Protein AF-A0A2X4WTD2-F1 (afdb_monomer)

InterPro domains:
  IPR024217 Protein of unknown function DUF3813 [PF12758] (1-65)

Solvent-accessible surface area (back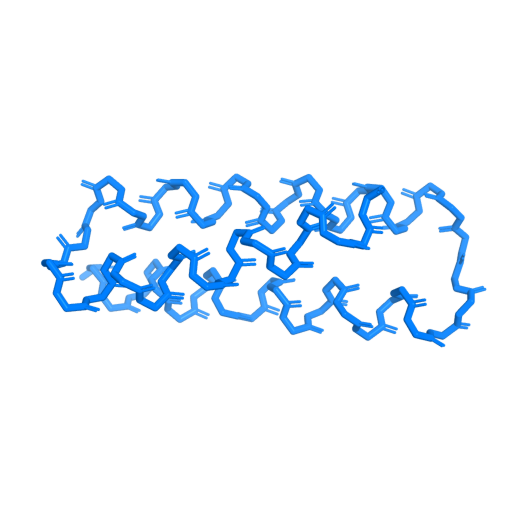bone atoms only — not comparable to full-atom values): 3495 Å² total; per-residue (Å²): 110,55,67,54,37,48,53,50,18,50,52,32,46,54,50,28,52,50,40,60,68,68,74,50,58,70,68,58,36,53,51,33,42,52,53,18,53,53,33,32,53,58,21,44,79,55,48,52,76,73,52,32,55,57,38,50,53,50,50,57,52,50,63,72,74,105

pLDDT: mean 91.98, std 7.02, range [59.5, 97.06]

Secondary structure (DSSP, 8-state):
-HHHHHHHHHHHHHHHHHHHHTT--HHHHHHHHHHHHHHHHHHHHTS-HHHHHHHHHHHHHHHTT-

Foldseek 3Di:
DLVVLLVVLVVLLVVLVVCLVVPHDPVVNVVSLVSSLVSLVVSLVSYDPVSVVVSVVSNVSSVVSD

Sequence (66 aa):
MRDRLFEEARRFVEQAQLIASENSDPHDQAKALDIAKNAVSSAFANSTFAQQRQLQEFQHTLDRLS

Nearest PDB structures (foldseek):
  8g9j-assembly1_A  TM=6.930E-01  e=8.860E-01  synthetic construct
  8g9k-assembly1_A  TM=6.678E-01  e=1.200E+00  synthetic construct
  6egc-assembly1_A  TM=6.572E-01  e=6.991E+00  synthetic construct

Mean predicted aligned error: 3.16 Å

Organism: Lederbergia lenta (NCBI:txid1467)

Radius of gyration: 11.48 Å; Cα contacts (8 Å, |Δi|>4): 59; chains: 1; bounding box: 27×14×33 Å

Structure (mmCIF, N/CA/C/O backbone):
data_AF-A0A2X4WTD2-F1
#
_entry.id   AF-A0A2X4WTD2-F1
#
loop_
_atom_site.group_PDB
_atom_site.id
_atom_site.type_symbol
_atom_site.label_atom_id
_atom_site.label_alt_id
_atom_site.label_comp_id
_atom_site.label_asym_id
_atom_site.label_entity_id
_atom_site.label_seq_id
_atom_site.pdbx_PDB_ins_code
_atom_site.Cartn_x
_atom_site.Cartn_y
_atom_site.Cartn_z
_atom_site.occupancy
_atom_site.B_iso_or_equiv
_atom_site.auth_seq_id
_atom_site.auth_comp_id
_atom_site.auth_asym_id
_atom_site.auth_atom_id
_atom_site.pdbx_PDB_model_num
ATOM 1 N N . MET A 1 1 ? 0.173 0.935 17.760 1.00 59.50 1 MET A N 1
ATOM 2 C CA . MET A 1 1 ? 0.773 0.152 16.648 1.00 59.50 1 MET A CA 1
ATOM 3 C C . MET A 1 1 ? -0.095 0.149 15.392 1.00 59.50 1 MET A C 1
ATOM 5 O O . MET A 1 1 ? 0.482 0.182 14.318 1.00 59.50 1 MET A O 1
ATOM 9 N N . ARG A 1 2 ? -1.434 0.163 15.500 1.00 63.56 2 ARG A N 1
ATOM 10 C CA . ARG A 1 2 ? -2.355 0.240 14.346 1.00 63.56 2 ARG A CA 1
ATOM 11 C C . ARG A 1 2 ? -2.088 1.435 13.428 1.00 63.56 2 ARG A C 1
ATOM 13 O O . ARG A 1 2 ? -2.029 1.259 12.220 1.00 63.56 2 ARG A O 1
ATOM 20 N N . ASP A 1 3 ? -1.810 2.600 14.008 1.00 78.50 3 ASP A N 1
ATOM 21 C CA . ASP A 1 3 ? -1.523 3.806 13.220 1.00 78.50 3 ASP A CA 1
ATOM 22 C C . ASP A 1 3 ? -0.188 3.708 12.471 1.00 78.50 3 ASP A C 1
ATOM 24 O O . ASP A 1 3 ? -0.081 4.179 11.345 1.00 78.50 3 ASP A O 1
ATOM 28 N N . ARG A 1 4 ? 0.801 2.993 13.032 1.00 89.00 4 ARG A N 1
ATOM 29 C CA . ARG A 1 4 ? 2.094 2.776 12.363 1.00 89.00 4 ARG A CA 1
ATOM 30 C C . ARG A 1 4 ? 1.961 1.925 11.104 1.00 89.00 4 ARG A C 1
ATOM 32 O O . ARG A 1 4 ? 2.518 2.306 10.087 1.00 89.00 4 ARG A O 1
ATOM 39 N N . LEU A 1 5 ? 1.212 0.820 11.158 1.00 93.12 5 LEU A N 1
ATOM 40 C CA . LEU A 1 5 ? 1.020 -0.046 9.985 1.00 93.12 5 LEU A CA 1
ATOM 41 C C . LEU A 1 5 ? 0.285 0.686 8.859 1.00 93.12 5 LEU A C 1
ATOM 43 O O . LEU A 1 5 ? 0.617 0.515 7.691 1.00 93.12 5 LEU A O 1
ATOM 47 N N . PHE A 1 6 ? -0.698 1.519 9.208 1.00 93.19 6 PHE A N 1
ATOM 48 C CA . PHE A 1 6 ? -1.419 2.326 8.231 1.00 93.19 6 PHE A CA 1
ATOM 49 C C . PHE A 1 6 ? -0.512 3.375 7.567 1.00 93.19 6 PHE A C 1
ATOM 51 O O . PHE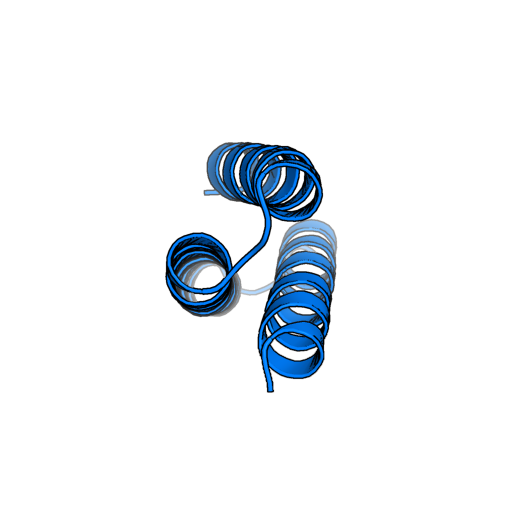 A 1 6 ? -0.504 3.496 6.343 1.00 93.19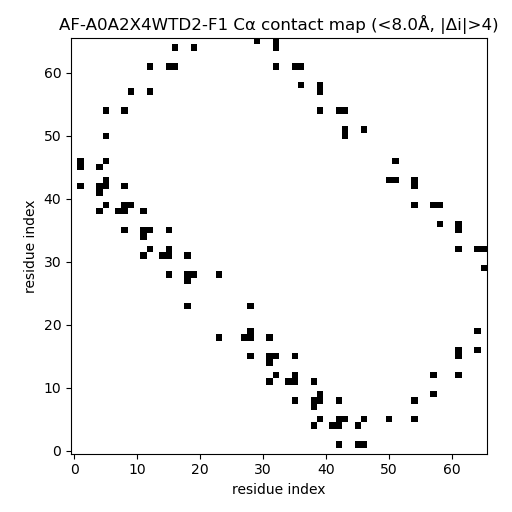 6 PH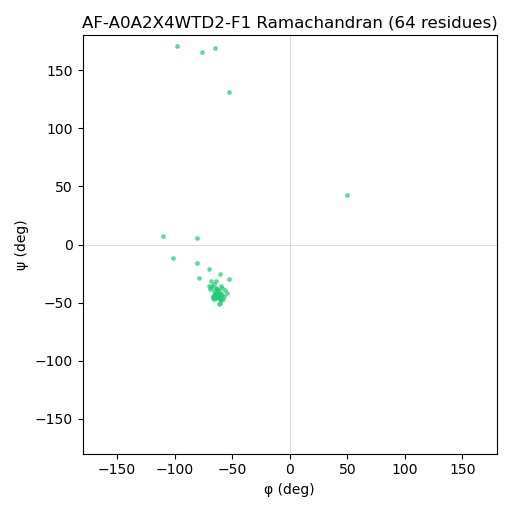E A O 1
ATOM 58 N N . GLU A 1 7 ? 0.280 4.107 8.356 1.00 94.00 7 GLU A N 1
ATOM 59 C CA . GLU A 1 7 ? 1.252 5.067 7.819 1.00 94.00 7 GLU A CA 1
ATOM 60 C C . GLU A 1 7 ? 2.323 4.392 6.957 1.00 94.00 7 GLU A C 1
ATOM 62 O O . GLU A 1 7 ? 2.713 4.922 5.919 1.00 94.00 7 GLU A O 1
ATOM 67 N N . GLU A 1 8 ? 2.784 3.214 7.364 1.00 95.19 8 GLU A N 1
ATOM 68 C CA . GLU A 1 8 ? 3.782 2.438 6.638 1.00 95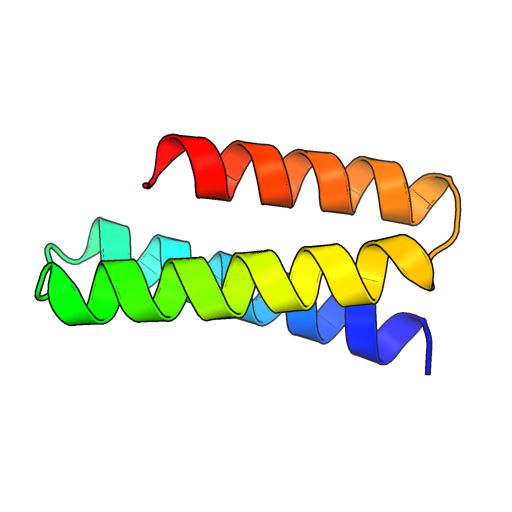.19 8 GLU A CA 1
ATOM 69 C C . GLU A 1 8 ? 3.235 1.932 5.296 1.00 95.19 8 GLU A C 1
ATOM 71 O O . GLU A 1 8 ? 3.861 2.148 4.258 1.00 95.19 8 GLU A O 1
ATOM 76 N N . ALA A 1 9 ? 2.019 1.375 5.285 1.00 95.94 9 ALA A N 1
ATOM 77 C CA . ALA A 1 9 ? 1.329 0.991 4.056 1.00 95.94 9 ALA A CA 1
ATOM 78 C C . ALA A 1 9 ? 1.172 2.178 3.097 1.00 95.94 9 ALA A C 1
ATOM 80 O O . ALA A 1 9 ? 1.463 2.056 1.908 1.00 95.94 9 ALA A O 1
ATOM 81 N N . ARG A 1 10 ? 0.780 3.348 3.617 1.00 95.38 10 ARG A N 1
ATOM 82 C CA . ARG A 1 10 ? 0.674 4.574 2.820 1.00 95.38 10 ARG A CA 1
ATOM 83 C C . ARG A 1 10 ? 2.013 4.962 2.185 1.00 95.38 10 ARG A C 1
ATOM 85 O O . ARG A 1 10 ? 2.047 5.235 0.989 1.00 95.38 10 ARG A O 1
ATOM 92 N N . ARG A 1 11 ? 3.107 4.961 2.953 1.00 96.69 11 ARG A N 1
ATOM 93 C CA . ARG A 1 11 ? 4.446 5.311 2.441 1.00 96.69 11 ARG A CA 1
ATOM 94 C C . ARG A 1 11 ? 4.890 4.379 1.320 1.00 96.69 11 ARG A C 1
ATOM 96 O O . ARG A 1 11 ? 5.400 4.850 0.309 1.00 96.69 11 ARG A O 1
ATOM 103 N N . PHE A 1 12 ? 4.675 3.073 1.472 1.00 97.06 12 PHE A N 1
ATOM 104 C CA . PHE A 1 12 ? 5.040 2.116 0.429 1.00 97.06 12 PHE A CA 1
ATOM 105 C C . PHE A 1 12 ? 4.193 2.272 -0.835 1.00 97.06 12 PHE A C 1
ATOM 107 O O . PHE A 1 12 ? 4.716 2.144 -1.937 1.00 97.06 12 PHE A O 1
ATOM 114 N N . VAL A 1 13 ? 2.909 2.605 -0.695 1.00 96.50 13 VAL A N 1
ATOM 115 C CA . VAL A 1 13 ? 2.029 2.895 -1.836 1.00 96.50 13 VAL A CA 1
ATOM 116 C C . VAL A 1 13 ? 2.485 4.147 -2.586 1.00 96.50 13 VAL A C 1
ATOM 118 O O . VAL A 1 13 ? 2.562 4.125 -3.813 1.00 96.50 13 VAL A O 1
ATOM 121 N N . GLU A 1 14 ? 2.823 5.218 -1.864 1.00 95.75 14 GLU A N 1
ATOM 122 C CA . GLU A 1 14 ? 3.381 6.443 -2.452 1.00 95.75 14 GLU A CA 1
ATOM 123 C C . GLU A 1 14 ? 4.709 6.148 -3.174 1.00 95.75 14 GLU A C 1
ATOM 125 O O . GLU A 1 14 ? 4.911 6.580 -4.307 1.00 95.75 14 GLU A O 1
ATOM 130 N N . GLN A 1 15 ? 5.583 5.336 -2.575 1.00 95.12 15 GLN A N 1
ATOM 131 C CA . GLN A 1 15 ? 6.851 4.941 -3.189 1.00 95.12 15 GLN A CA 1
ATOM 132 C C . GLN A 1 15 ? 6.661 4.093 -4.455 1.00 95.12 15 GLN A C 1
ATOM 134 O O . GLN A 1 15 ? 7.321 4.345 -5.460 1.00 95.12 15 GLN A O 1
ATOM 139 N N . ALA A 1 16 ? 5.736 3.131 -4.441 1.00 95.25 16 ALA A N 1
ATOM 140 C CA . ALA A 1 16 ? 5.423 2.325 -5.618 1.00 95.25 16 ALA A CA 1
ATOM 141 C C . ALA A 1 16 ? 4.861 3.180 -6.770 1.00 95.25 16 ALA A C 1
ATOM 143 O O . ALA A 1 16 ? 5.221 2.961 -7.925 1.00 95.25 16 ALA A O 1
ATOM 144 N N . GLN A 1 17 ? 4.034 4.188 -6.466 1.00 94.12 17 GLN A N 1
ATOM 145 C CA . GLN A 1 17 ? 3.535 5.146 -7.462 1.00 94.12 17 GLN A CA 1
ATOM 146 C C . GLN A 1 17 ? 4.651 5.992 -8.076 1.00 94.12 17 GLN A C 1
ATOM 148 O O . GLN A 1 17 ? 4.659 6.196 -9.290 1.00 94.12 17 GLN A O 1
ATOM 153 N N . LEU A 1 18 ? 5.589 6.472 -7.256 1.00 94.06 18 LEU A N 1
ATOM 154 C CA . LEU A 1 18 ? 6.735 7.250 -7.730 1.00 94.06 18 LEU A CA 1
ATOM 155 C C . LEU A 1 18 ? 7.601 6.419 -8.682 1.00 94.06 18 LEU A C 1
ATOM 157 O O . LEU A 1 18 ? 7.815 6.828 -9.819 1.00 94.06 18 LEU A O 1
ATOM 161 N N . ILE A 1 19 ? 7.990 5.212 -8.267 1.00 92.50 19 ILE A N 1
ATOM 162 C CA . ILE A 1 19 ? 8.822 4.303 -9.070 1.00 92.50 19 ILE A CA 1
ATOM 163 C C . ILE A 1 19 ? 8.140 3.959 -10.403 1.00 92.50 19 ILE A C 1
ATOM 165 O O . ILE A 1 19 ? 8.784 4.015 -11.453 1.00 92.50 19 ILE A O 1
ATOM 169 N N . ALA A 1 20 ? 6.834 3.665 -10.376 1.00 88.50 20 ALA A N 1
ATOM 170 C CA . ALA A 1 20 ? 6.050 3.393 -11.581 1.00 88.50 20 ALA A CA 1
ATOM 171 C C . ALA A 1 20 ? 5.946 4.614 -12.516 1.00 88.50 20 ALA A C 1
ATOM 173 O O . ALA A 1 20 ? 5.879 4.457 -13.733 1.00 88.50 20 ALA A O 1
ATOM 174 N N . SER A 1 21 ? 5.953 5.832 -11.966 1.00 87.88 21 SER A N 1
ATOM 175 C CA . SER A 1 21 ? 5.880 7.075 -12.747 1.00 87.88 21 SER A CA 1
ATOM 176 C C . SER A 1 21 ? 7.221 7.466 -13.375 1.00 87.88 21 SER A C 1
ATOM 178 O O . SER A 1 21 ? 7.246 8.098 -14.429 1.00 87.88 21 SER A O 1
ATOM 180 N N . GLU A 1 22 ? 8.343 7.087 -12.760 1.00 89.38 22 GLU A N 1
ATOM 181 C CA . GLU A 1 22 ? 9.694 7.455 -13.206 1.00 89.38 22 GLU A CA 1
ATOM 182 C C . GLU A 1 22 ? 10.234 6.592 -14.368 1.00 89.38 22 GLU A C 1
ATOM 184 O O . GLU A 1 22 ? 11.376 6.778 -14.778 1.00 89.38 22 GLU A O 1
ATOM 189 N N . ASN A 1 23 ? 9.427 5.687 -14.949 1.00 75.50 23 ASN A N 1
ATOM 190 C CA . ASN A 1 23 ? 9.884 4.659 -15.907 1.00 75.50 23 ASN A CA 1
ATOM 191 C C . ASN A 1 23 ? 11.102 3.884 -15.368 1.00 75.50 23 ASN A C 1
ATOM 193 O O . ASN A 1 23 ? 12.077 3.648 -16.086 1.00 75.50 23 ASN A O 1
ATOM 197 N N . SER A 1 24 ? 11.050 3.537 -14.079 1.00 79.00 24 SER 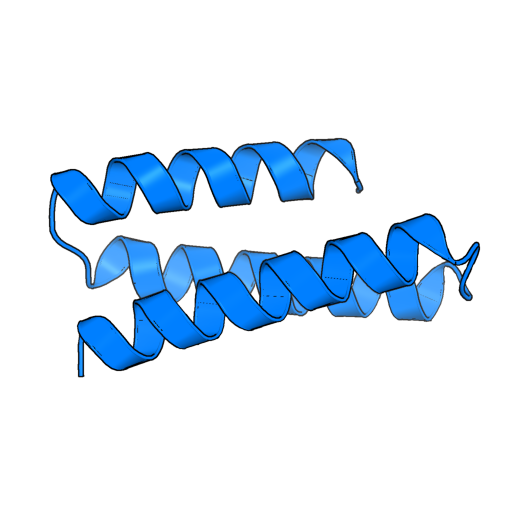A N 1
ATOM 198 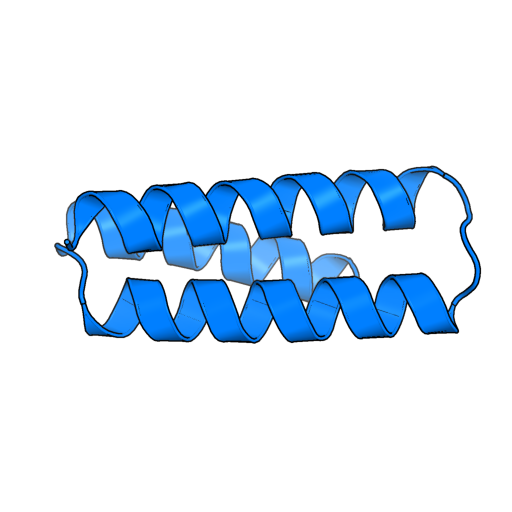C CA . SER A 1 24 ? 12.101 2.769 -13.408 1.00 79.00 24 SER A CA 1
ATOM 199 C C . SER A 1 24 ? 12.211 1.354 -13.981 1.00 79.00 24 SER A C 1
ATOM 201 O O . SER A 1 24 ? 11.338 0.901 -14.724 1.00 79.00 24 SER A O 1
ATOM 203 N N . ASP A 1 25 ? 13.278 0.636 -13.616 1.00 89.62 25 ASP A N 1
ATOM 204 C CA . ASP A 1 25 ? 13.448 -0.760 -14.016 1.00 89.62 25 ASP A CA 1
ATOM 205 C C . ASP A 1 25 ? 12.193 -1.583 -13.636 1.00 89.62 25 ASP A C 1
ATOM 207 O O . ASP A 1 25 ? 11.730 -1.499 -12.490 1.00 89.62 25 ASP A O 1
ATOM 211 N N . PRO A 1 26 ? 11.627 -2.385 -14.559 1.00 88.00 26 PRO A N 1
ATOM 212 C CA . PRO A 1 26 ? 10.460 -3.220 -14.280 1.00 88.00 26 PRO A CA 1
ATOM 213 C C . PRO A 1 26 ? 10.630 -4.122 -13.050 1.00 88.00 26 PRO A C 1
ATOM 215 O O . PRO A 1 26 ? 9.654 -4.428 -12.363 1.00 88.00 26 PRO A O 1
ATOM 218 N N . HIS A 1 27 ? 11.862 -4.542 -12.746 1.00 90.50 27 HIS A N 1
ATOM 219 C CA . HIS A 1 27 ? 12.175 -5.318 -11.552 1.00 90.50 27 HIS A CA 1
ATOM 220 C C . HIS A 1 27 ? 11.970 -4.512 -10.263 1.00 90.50 27 HIS A C 1
ATOM 222 O O . HIS A 1 27 ? 11.366 -5.010 -9.309 1.00 90.50 27 HIS A O 1
ATOM 228 N N . ASP A 1 28 ? 12.426 -3.259 -10.241 1.00 91.44 28 ASP A N 1
ATOM 229 C CA . ASP A 1 28 ? 12.273 -2.369 -9.089 1.00 91.44 28 ASP A CA 1
ATOM 230 C C . ASP A 1 28 ? 10.809 -1.974 -8.884 1.00 91.44 28 ASP A C 1
ATOM 232 O O . ASP A 1 28 ? 10.327 -1.957 -7.748 1.00 91.44 28 ASP A O 1
ATOM 236 N N . GLN A 1 29 ? 10.069 -1.754 -9.976 1.00 92.25 29 GLN A N 1
ATOM 237 C CA . GLN A 1 29 ? 8.625 -1.537 -9.922 1.00 92.25 29 GLN A CA 1
ATOM 238 C C . GLN A 1 29 ? 7.901 -2.750 -9.325 1.00 92.25 29 GLN A C 1
ATOM 240 O O . GLN A 1 29 ? 7.133 -2.598 -8.374 1.00 92.25 29 GLN A O 1
ATOM 245 N N . ALA A 1 30 ? 8.169 -3.960 -9.826 1.00 92.88 30 ALA A N 1
ATOM 246 C CA . ALA A 1 30 ? 7.540 -5.180 -9.322 1.00 92.88 30 ALA A CA 1
ATOM 247 C C . ALA A 1 30 ? 7.837 -5.405 -7.830 1.00 92.88 30 ALA A C 1
ATOM 249 O O . ALA A 1 30 ? 6.938 -5.732 -7.053 1.00 92.88 30 ALA A O 1
ATOM 250 N N . LYS A 1 31 ? 9.082 -5.162 -7.406 1.00 95.00 31 LYS A N 1
ATOM 251 C CA . LYS A 1 31 ? 9.491 -5.264 -6.003 1.00 95.00 31 LYS A CA 1
ATOM 252 C C . LYS A 1 31 ? 8.788 -4.231 -5.119 1.00 95.00 31 LYS A C 1
ATOM 254 O O . LYS A 1 31 ? 8.320 -4.577 -4.036 1.00 95.00 31 LYS A O 1
ATOM 259 N N . ALA A 1 32 ? 8.696 -2.979 -5.565 1.00 95.19 32 ALA A N 1
ATOM 260 C CA . ALA A 1 32 ? 8.006 -1.925 -4.825 1.00 95.19 32 ALA A CA 1
ATOM 261 C C . ALA A 1 32 ? 6.507 -2.222 -4.671 1.00 95.19 32 ALA A C 1
ATOM 263 O O . ALA A 1 32 ? 5.948 -2.039 -3.588 1.00 95.19 32 ALA A O 1
ATOM 264 N N . LEU A 1 33 ? 5.872 -2.741 -5.726 1.00 95.62 33 LEU A N 1
ATOM 265 C CA . LEU A 1 33 ? 4.474 -3.163 -5.692 1.00 95.62 33 LEU A CA 1
ATOM 266 C C . LEU A 1 33 ? 4.251 -4.316 -4.713 1.00 95.62 33 LEU A C 1
ATOM 268 O O . LEU A 1 33 ? 3.310 -4.253 -3.926 1.00 95.62 33 LEU A O 1
ATOM 272 N N . ASP A 1 34 ? 5.110 -5.337 -4.712 1.00 96.38 34 ASP A N 1
ATOM 273 C CA . ASP A 1 34 ? 4.975 -6.477 -3.798 1.00 96.38 34 ASP A CA 1
ATOM 274 C C . ASP A 1 34 ? 5.101 -6.053 -2.324 1.00 96.38 34 ASP A C 1
ATOM 276 O O . ASP A 1 34 ? 4.269 -6.413 -1.486 1.00 96.38 34 ASP A O 1
ATOM 280 N N . ILE A 1 35 ? 6.078 -5.194 -2.009 1.00 96.50 35 ILE A N 1
ATOM 281 C CA . ILE A 1 35 ? 6.241 -4.629 -0.662 1.00 96.50 35 ILE A CA 1
ATOM 282 C C . ILE A 1 35 ? 4.991 -3.835 -0.258 1.00 96.50 35 ILE A C 1
ATOM 284 O O . ILE A 1 35 ? 4.458 -4.033 0.837 1.00 96.50 35 ILE A O 1
ATOM 288 N N . ALA A 1 36 ? 4.488 -2.972 -1.144 1.00 96.94 36 ALA A N 1
ATOM 289 C CA . ALA A 1 36 ? 3.310 -2.160 -0.868 1.00 96.94 36 ALA A CA 1
ATOM 290 C C . ALA A 1 36 ? 2.049 -3.017 -0.652 1.00 96.94 36 ALA A C 1
ATOM 292 O O . ALA A 1 36 ? 1.317 -2.780 0.311 1.00 96.94 36 ALA A O 1
ATOM 293 N N . LYS A 1 37 ? 1.817 -4.054 -1.472 1.00 96.69 37 LYS A N 1
ATOM 294 C CA . LYS A 1 37 ? 0.671 -4.975 -1.325 1.00 96.69 37 LYS A CA 1
ATOM 295 C C . LYS A 1 37 ? 0.730 -5.745 -0.001 1.00 96.69 37 LYS A C 1
ATOM 297 O O . LYS A 1 37 ? -0.283 -5.869 0.697 1.00 96.69 37 LYS A O 1
ATOM 302 N N . ASN A 1 38 ? 1.918 -6.204 0.393 1.00 96.75 38 ASN A N 1
ATOM 303 C CA . ASN A 1 38 ? 2.129 -6.879 1.675 1.00 96.75 38 ASN A CA 1
ATOM 304 C C . ASN A 1 38 ? 1.880 -5.947 2.872 1.00 96.75 38 ASN A C 1
ATOM 306 O O . ASN A 1 38 ? 1.212 -6.335 3.840 1.00 96.75 38 ASN A O 1
ATOM 310 N N . ALA A 1 39 ? 2.361 -4.703 2.804 1.00 96.50 39 ALA A N 1
ATOM 311 C CA . ALA A 1 39 ? 2.139 -3.709 3.850 1.00 96.50 39 ALA A CA 1
ATOM 312 C C . ALA A 1 39 ? 0.655 -3.330 3.980 1.00 96.50 39 ALA A C 1
ATOM 314 O O . ALA A 1 39 ? 0.126 -3.303 5.093 1.00 96.50 39 ALA A O 1
ATOM 315 N N . VAL A 1 40 ? -0.043 -3.118 2.858 1.00 96.25 40 VAL A N 1
ATOM 316 C CA . VAL A 1 40 ? -1.488 -2.840 2.833 1.00 96.25 40 VAL A CA 1
ATOM 317 C C . VAL A 1 40 ? -2.278 -4.002 3.434 1.00 96.25 40 VAL A C 1
ATOM 319 O O . VAL A 1 40 ? -3.127 -3.772 4.295 1.00 96.25 40 VAL A O 1
ATOM 322 N N . SER A 1 41 ? -1.960 -5.245 3.066 1.00 95.50 41 SER A N 1
ATOM 323 C CA . SER A 1 41 ? -2.619 -6.440 3.617 1.00 95.50 41 SER A CA 1
ATOM 324 C C . SER A 1 41 ? -2.403 -6.574 5.131 1.00 95.50 41 SER A C 1
ATOM 326 O O . SER A 1 41 ? -3.348 -6.816 5.888 1.00 95.50 41 SER A O 1
ATOM 328 N N . SER A 1 42 ? -1.173 -6.332 5.594 1.00 94.56 42 SER A N 1
ATOM 329 C CA . SER A 1 42 ? -0.813 -6.359 7.019 1.00 94.56 42 SER A CA 1
ATOM 330 C C . SER A 1 42 ? -1.527 -5.262 7.813 1.00 94.56 42 SER A C 1
ATOM 332 O O . SER A 1 42 ? -2.050 -5.508 8.907 1.00 94.56 42 SER A O 1
ATOM 334 N N . ALA A 1 43 ? -1.600 -4.054 7.251 1.00 95.31 43 ALA A N 1
ATOM 335 C CA . ALA A 1 43 ? -2.337 -2.942 7.831 1.00 95.31 43 ALA A CA 1
ATOM 336 C C . ALA A 1 43 ? -3.845 -3.224 7.857 1.00 95.31 43 ALA A C 1
ATOM 338 O O . ALA A 1 43 ? -4.496 -2.932 8.860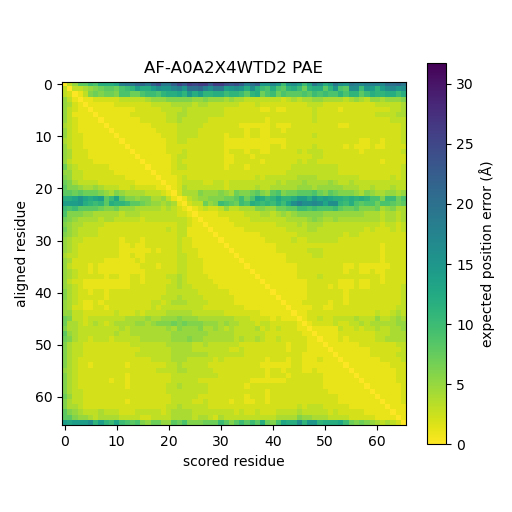 1.00 95.31 43 ALA A O 1
ATOM 339 N N . PHE A 1 44 ? -4.400 -3.841 6.810 1.00 94.56 44 PHE A N 1
ATOM 340 C CA . PHE A 1 44 ? -5.834 -4.111 6.677 1.00 94.56 44 PHE A CA 1
ATOM 341 C C . PHE A 1 44 ? -6.337 -5.057 7.768 1.00 94.56 44 PHE A C 1
ATOM 343 O O . PHE A 1 44 ? -7.342 -4.766 8.426 1.00 94.56 44 PHE A O 1
ATOM 350 N N . ALA A 1 45 ? -5.587 -6.132 8.027 1.00 93.94 45 ALA A N 1
ATOM 351 C CA . ALA A 1 45 ? -5.879 -7.094 9.090 1.00 93.94 45 ALA A CA 1
ATOM 352 C C . ALA A 1 45 ? -5.891 -6.458 10.493 1.00 93.94 45 ALA A C 1
ATOM 354 O O . ALA A 1 45 ? -6.569 -6.947 11.394 1.00 93.94 45 ALA A O 1
ATOM 355 N N . ASN A 1 46 ? -5.173 -5.346 10.677 1.00 91.94 46 ASN A N 1
ATOM 356 C CA . ASN A 1 46 ? -5.001 -4.686 11.968 1.00 91.94 46 ASN A CA 1
ATOM 357 C C . ASN A 1 46 ? -5.735 -3.336 12.082 1.00 91.94 46 ASN A C 1
ATOM 359 O O . ASN A 1 46 ? -5.574 -2.651 13.088 1.00 91.94 46 ASN A O 1
ATOM 363 N N . SER A 1 47 ? -6.560 -2.940 11.112 1.00 92.31 47 SER A N 1
ATOM 364 C CA . SER A 1 47 ? -7.153 -1.593 11.028 1.00 92.31 47 SER A CA 1
ATOM 365 C C . SER A 1 47 ? -8.590 -1.483 11.567 1.00 92.31 47 SER A C 1
ATOM 367 O O . SER A 1 47 ? -9.222 -2.469 11.943 1.00 92.31 47 SER A O 1
ATOM 369 N N . THR A 1 48 ? -9.112 -0.255 11.687 1.00 92.38 48 THR A N 1
ATOM 370 C CA . THR A 1 48 ? -10.563 -0.005 11.860 1.00 92.38 48 THR A CA 1
ATOM 371 C C . THR A 1 48 ? -11.299 -0.176 10.530 1.00 92.38 48 THR A C 1
ATOM 373 O O . THR A 1 48 ? -10.676 -0.109 9.475 1.00 92.38 48 THR A O 1
ATOM 376 N N . PHE A 1 49 ? -12.631 -0.280 10.555 1.00 90.88 49 PHE A N 1
ATOM 377 C CA . PHE A 1 49 ? -13.442 -0.266 9.331 1.00 90.88 49 PHE A CA 1
ATOM 378 C C . PHE A 1 49 ? -13.204 0.990 8.469 1.00 90.88 49 PHE A C 1
ATOM 380 O O . PHE A 1 49 ? -13.101 0.897 7.250 1.00 90.88 49 PHE A O 1
ATOM 387 N N . ALA A 1 50 ? -13.046 2.162 9.094 1.00 90.31 50 ALA A N 1
ATOM 388 C CA . ALA A 1 50 ? -12.748 3.403 8.378 1.00 90.31 50 ALA A CA 1
ATOM 389 C C . ALA A 1 50 ? -11.382 3.348 7.668 1.00 90.31 50 ALA A C 1
ATOM 391 O O . ALA A 1 50 ? -11.282 3.678 6.491 1.00 90.31 50 ALA A O 1
ATOM 392 N N . GLN A 1 51 ? -10.343 2.863 8.352 1.00 92.38 51 GLN A N 1
ATOM 393 C CA . GLN A 1 51 ? -9.003 2.699 7.772 1.00 92.38 51 GLN A CA 1
ATOM 394 C C . GLN A 1 51 ? -8.966 1.607 6.694 1.00 92.38 51 GLN A C 1
ATOM 396 O O . GLN A 1 51 ? -8.289 1.764 5.684 1.00 92.38 51 GLN A O 1
ATOM 401 N N . GLN A 1 52 ? -9.726 0.524 6.869 1.00 95.06 52 GLN A N 1
ATOM 402 C CA . GLN A 1 52 ? -9.852 -0.550 5.881 1.00 95.06 52 GLN A CA 1
ATOM 403 C C . GLN A 1 52 ? -10.380 -0.044 4.536 1.00 95.06 52 GLN A C 1
ATOM 405 O O . GLN A 1 52 ? -9.892 -0.485 3.500 1.00 95.06 52 GLN A O 1
ATOM 410 N N . ARG A 1 53 ? -11.318 0.913 4.539 1.00 95.31 53 ARG A N 1
ATOM 411 C CA . ARG A 1 53 ? -11.812 1.549 3.306 1.00 95.31 53 ARG A CA 1
ATOM 412 C C . ARG A 1 53 ? -10.691 2.256 2.550 1.00 95.31 53 ARG A C 1
ATOM 414 O O . ARG A 1 53 ? -10.550 2.049 1.352 1.00 95.31 53 ARG A O 1
ATOM 421 N N . GLN A 1 54 ? -9.864 3.021 3.254 1.00 94.94 54 GLN A N 1
ATOM 422 C CA . GLN A 1 54 ? -8.742 3.725 2.635 1.00 94.94 54 GLN A CA 1
ATOM 423 C C . GLN A 1 54 ? -7.631 2.762 2.178 1.00 94.94 54 GLN A C 1
ATOM 425 O O . GLN A 1 54 ? -7.046 2.936 1.113 1.00 94.94 54 GLN A O 1
ATOM 430 N N . LEU A 1 55 ? -7.379 1.687 2.931 1.00 96.25 55 LEU A N 1
ATOM 431 C CA . LEU A 1 55 ? -6.448 0.627 2.528 1.00 96.25 55 LEU A CA 1
ATOM 432 C C . LEU A 1 55 ? -6.933 -0.145 1.290 1.00 96.25 55 LEU A C 1
ATOM 434 O O . LEU A 1 55 ? -6.113 -0.531 0.463 1.00 96.25 55 LEU A O 1
ATOM 438 N N . GLN A 1 56 ? -8.246 -0.336 1.118 1.00 96.31 56 GLN A N 1
ATOM 439 C CA . GLN A 1 56 ? -8.806 -0.893 -0.120 1.00 96.31 56 GLN A CA 1
ATOM 440 C C . GLN A 1 56 ? -8.538 0.014 -1.321 1.00 96.31 56 GLN A C 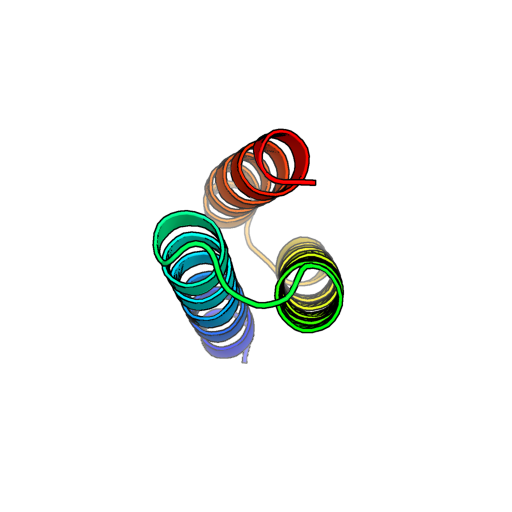1
ATOM 442 O O . GLN A 1 56 ? -8.180 -0.483 -2.386 1.00 96.31 56 GLN A O 1
ATOM 447 N N . GLU A 1 57 ? -8.659 1.333 -1.164 1.00 96.06 57 GLU A N 1
ATOM 448 C CA . GLU A 1 57 ? -8.322 2.282 -2.234 1.00 96.06 57 GLU A CA 1
ATOM 449 C C . GLU A 1 57 ? -6.836 2.205 -2.610 1.00 96.06 57 GLU A C 1
ATOM 451 O O . GLU A 1 57 ? -6.489 2.223 -3.794 1.00 96.06 57 GLU A O 1
ATOM 456 N N . PHE A 1 58 ? -5.953 2.043 -1.621 1.00 96.12 58 PHE A N 1
ATOM 457 C CA . PHE A 1 58 ? -4.532 1.809 -1.877 1.00 96.12 58 PHE A CA 1
ATOM 458 C C . PHE A 1 58 ? -4.288 0.497 -2.623 1.00 96.12 58 PHE A C 1
ATOM 460 O O . PHE A 1 58 ? -3.569 0.506 -3.618 1.00 96.12 58 PHE A O 1
ATOM 467 N N . GLN A 1 59 ? -4.927 -0.601 -2.211 1.00 95.56 59 GLN A N 1
ATOM 468 C CA . GLN A 1 59 ? -4.820 -1.885 -2.907 1.00 95.56 59 GLN A CA 1
ATOM 469 C C . GLN A 1 59 ? -5.268 -1.769 -4.372 1.00 95.56 59 GLN A C 1
ATOM 471 O O . GLN A 1 59 ? -4.529 -2.161 -5.271 1.00 95.56 59 GLN A O 1
ATOM 476 N N . HIS A 1 60 ? -6.417 -1.134 -4.628 1.00 96.19 60 HIS A N 1
ATOM 477 C CA . HIS A 1 60 ? -6.891 -0.873 -5.990 1.00 96.19 60 HIS A CA 1
ATOM 478 C C . HIS A 1 60 ? -5.917 -0.022 -6.806 1.00 96.19 60 HIS A C 1
ATOM 480 O O . HIS A 1 60 ? -5.782 -0.228 -8.009 1.00 96.19 60 HIS A O 1
ATOM 486 N N . THR A 1 61 ? -5.239 0.933 -6.172 1.00 94.44 61 THR A N 1
ATOM 487 C CA . THR A 1 61 ? -4.223 1.747 -6.844 1.00 94.44 61 THR A CA 1
ATOM 488 C C . THR A 1 61 ? -3.021 0.895 -7.245 1.00 94.44 61 THR A C 1
ATOM 490 O O . THR A 1 61 ? -2.583 0.973 -8.387 1.00 94.44 61 THR A O 1
ATOM 493 N N . LEU A 1 62 ? -2.533 0.031 -6.350 1.00 94.62 62 LEU A N 1
ATOM 494 C CA . LEU A 1 62 ? -1.421 -0.880 -6.634 1.00 94.62 62 LEU A CA 1
ATOM 495 C C . LEU A 1 62 ? -1.761 -1.900 -7.728 1.00 94.62 62 LEU A C 1
ATOM 497 O O . LEU A 1 62 ? -0.913 -2.201 -8.560 1.00 94.62 62 LEU A O 1
ATOM 501 N N . ASP A 1 63 ? -2.992 -2.411 -7.763 1.00 94.25 63 ASP A N 1
ATOM 502 C CA . ASP A 1 63 ? -3.430 -3.371 -8.787 1.00 94.25 63 ASP A CA 1
ATOM 503 C C . ASP A 1 63 ? -3.565 -2.747 -10.182 1.00 94.25 63 ASP A C 1
ATOM 505 O O . ASP A 1 63 ? -3.504 -3.453 -11.183 1.00 94.25 63 ASP A O 1
ATOM 509 N N . ARG A 1 64 ? -3.712 -1.421 -10.271 1.00 92.62 64 ARG A N 1
ATOM 510 C CA . ARG A 1 64 ? -3.679 -0.692 -11.551 1.00 92.62 64 ARG A CA 1
ATOM 511 C C . ARG A 1 64 ? -2.262 -0.437 -12.063 1.00 92.62 64 ARG A C 1
ATOM 513 O O . ARG A 1 64 ? -2.117 -0.050 -13.218 1.00 92.62 64 ARG A O 1
ATOM 520 N N . LEU A 1 65 ? -1.258 -0.582 -11.200 1.00 87.56 65 LEU A N 1
ATOM 521 C CA . LEU A 1 65 ? 0.153 -0.327 -11.498 1.00 87.56 65 LEU A CA 1
ATOM 522 C C . LEU A 1 65 ? 0.956 -1.610 -11.749 1.00 87.56 65 LEU A C 1
ATOM 524 O O . LEU A 1 65 ? 2.109 -1.504 -12.166 1.00 87.56 65 LEU A O 1
ATOM 528 N N . SER A 1 66 ? 0.384 -2.781 -11.444 1.00 79.88 66 SER A N 1
ATOM 529 C CA . SER A 1 66 ? 1.006 -4.096 -11.649 1.00 79.88 66 SER A CA 1
ATOM 530 C C . SER A 1 66 ? 0.804 -4.657 -13.041 1.00 79.88 66 SER A C 1
ATOM 532 O O . SER A 1 66 ? -0.318 -4.478 -13.562 1.00 79.88 66 SER A O 1
#